Protein AF-A0A329S8N6-F1 (afdb_monomer_lite)

Structure (mmCIF, N/CA/C/O backbone):
data_AF-A0A329S8N6-F1
#
_entry.id   AF-A0A329S8N6-F1
#
loop_
_atom_site.group_PDB
_atom_site.id
_atom_site.type_symbol
_atom_site.label_atom_id
_atom_site.label_alt_id
_atom_site.label_comp_id
_atom_site.label_asym_id
_atom_site.label_entity_id
_atom_site.label_seq_id
_atom_site.pdbx_PDB_ins_code
_atom_site.Cartn_x
_atom_site.Cartn_y
_atom_site.Cartn_z
_atom_site.occupancy
_atom_site.B_iso_or_equiv
_atom_site.auth_seq_id
_atom_site.auth_comp_id
_atom_site.auth_asym_id
_atom_site.auth_atom_id
_atom_site.pdbx_PDB_model_num
ATOM 1 N N . MET A 1 1 ? -16.790 -23.113 -21.784 1.00 40.66 1 MET A N 1
ATOM 2 C CA . MET A 1 1 ? -16.807 -23.827 -20.490 1.00 40.66 1 MET A CA 1
ATOM 3 C C . MET A 1 1 ? -17.258 -22.875 -19.389 1.00 40.66 1 MET A C 1
ATOM 5 O O . MET A 1 1 ? -16.539 -21.931 -19.102 1.00 40.66 1 MET A O 1
ATOM 9 N N . LYS A 1 2 ? -18.434 -23.105 -18.794 1.00 38.94 2 LYS A N 1
ATOM 10 C CA . LYS A 1 2 ? -18.809 -22.541 -17.487 1.00 38.94 2 LYS A CA 1
ATOM 11 C C . LYS A 1 2 ? -18.187 -23.414 -16.396 1.00 38.94 2 LYS A C 1
ATOM 13 O O . LYS A 1 2 ? -18.300 -24.633 -16.486 1.00 38.94 2 LYS A O 1
ATOM 18 N N . ARG A 1 3 ? -17.597 -22.803 -15.369 1.00 43.34 3 ARG A N 1
ATOM 19 C CA . ARG A 1 3 ? -17.517 -23.384 -14.024 1.00 43.34 3 ARG A CA 1
ATOM 20 C C . ARG A 1 3 ? -17.842 -22.290 -13.013 1.00 43.34 3 ARG A C 1
ATOM 22 O O . ARG A 1 3 ? -17.176 -21.265 -12.970 1.00 43.34 3 ARG A O 1
ATOM 29 N N . GLN A 1 4 ? -18.931 -22.530 -12.299 1.00 42.09 4 GLN A N 1
ATOM 30 C CA . GLN A 1 4 ? -19.391 -21.846 -11.098 1.00 42.09 4 GLN A CA 1
ATOM 31 C C . GLN A 1 4 ? -19.033 -22.733 -9.896 1.00 42.09 4 GLN A C 1
ATOM 33 O O . GLN A 1 4 ? -18.947 -23.952 -10.062 1.00 42.09 4 GLN A O 1
ATOM 38 N N . GLY A 1 5 ? -18.890 -22.123 -8.719 1.00 35.06 5 GLY A N 1
ATOM 39 C CA . GLY A 1 5 ? -18.732 -22.778 -7.415 1.00 35.06 5 GLY A CA 1
ATOM 40 C C . GLY A 1 5 ? -17.441 -22.326 -6.724 1.00 35.06 5 GLY A C 1
ATOM 41 O O . GLY A 1 5 ? -16.406 -22.297 -7.377 1.00 35.06 5 GLY A O 1
ATOM 42 N N . ILE A 1 6 ? -17.409 -21.932 -5.455 1.00 49.03 6 ILE A N 1
ATOM 43 C CA . ILE A 1 6 ? -18.364 -22.071 -4.352 1.00 49.03 6 ILE A CA 1
ATOM 44 C C . ILE A 1 6 ? -18.087 -20.915 -3.376 1.00 49.03 6 ILE A C 1
ATOM 46 O O . ILE A 1 6 ? -16.949 -20.485 -3.213 1.00 49.03 6 ILE A O 1
ATOM 50 N N . ASP A 1 7 ? -19.163 -20.397 -2.806 1.00 38.97 7 ASP A N 1
ATOM 51 C CA . ASP A 1 7 ? -19.239 -19.575 -1.607 1.00 38.97 7 ASP A CA 1
ATOM 52 C C . ASP A 1 7 ? -18.554 -20.247 -0.407 1.00 38.97 7 ASP A C 1
ATOM 54 O O . ASP A 1 7 ? -18.856 -21.381 -0.057 1.00 38.97 7 ASP A O 1
ATOM 58 N N . GLU A 1 8 ? -17.642 -19.541 0.253 1.00 46.41 8 GLU A N 1
ATOM 59 C CA . GLU A 1 8 ? -17.148 -19.931 1.573 1.00 46.41 8 GLU A CA 1
ATOM 60 C C . GLU A 1 8 ? -17.512 -18.839 2.581 1.00 46.41 8 GLU A C 1
ATOM 62 O O . GLU A 1 8 ? -16.774 -17.899 2.875 1.00 46.41 8 GLU A O 1
ATOM 67 N N . GLU A 1 9 ? -18.757 -18.969 3.036 1.00 39.25 9 GLU A N 1
ATOM 68 C CA . GLU A 1 9 ? -19.287 -18.474 4.298 1.00 39.25 9 GLU A CA 1
ATOM 69 C C . GLU A 1 9 ? -18.379 -18.936 5.447 1.00 39.25 9 GLU A C 1
ATOM 71 O O . GLU A 1 9 ? -18.460 -20.073 5.906 1.00 39.25 9 GLU A O 1
ATOM 76 N N . TRP A 1 10 ? -17.510 -18.054 5.937 1.00 44.38 10 TRP A N 1
ATOM 77 C CA . TRP A 1 10 ? -16.804 -18.285 7.196 1.00 44.38 10 TRP A CA 1
ATOM 78 C C . TRP A 1 10 ? -17.570 -17.598 8.330 1.00 44.38 10 TRP A C 1
ATOM 80 O O . TRP A 1 10 ? -17.295 -16.457 8.704 1.00 44.38 10 TRP A O 1
ATOM 90 N N . VAL A 1 11 ? -18.581 -18.297 8.854 1.00 42.81 11 VAL A N 1
ATOM 91 C CA . VAL A 1 11 ? -19.186 -18.010 10.160 1.00 42.81 11 VAL A CA 1
ATOM 92 C C . VAL A 1 11 ? -18.412 -18.791 11.215 1.00 42.81 11 VAL A C 1
ATOM 94 O O . VAL A 1 11 ? -18.599 -19.993 11.355 1.00 42.81 11 VAL A O 1
ATOM 97 N N . ASP A 1 12 ? -17.614 -18.094 12.021 1.00 37.06 12 ASP A N 1
ATOM 98 C CA . ASP A 1 12 ? -17.122 -18.627 13.292 1.00 37.06 12 ASP A CA 1
ATOM 99 C C . ASP A 1 12 ? -17.757 -17.845 14.443 1.00 37.06 12 ASP A C 1
ATOM 101 O O . ASP A 1 12 ? -17.212 -16.885 14.991 1.00 37.06 12 ASP A O 1
ATOM 105 N N . SER A 1 13 ? -18.967 -18.270 14.808 1.00 43.50 13 SER A N 1
ATOM 106 C CA . SER A 1 13 ? -19.538 -17.958 16.115 1.00 43.50 13 SER A CA 1
ATOM 107 C C . SER A 1 13 ? -18.953 -18.920 17.143 1.00 43.50 13 SER A C 1
ATOM 109 O O . SER A 1 13 ? -19.372 -20.070 17.235 1.00 43.50 13 SER A O 1
ATOM 111 N N . ALA A 1 14 ? -18.024 -18.435 17.961 1.00 48.69 14 ALA A N 1
ATOM 112 C CA . ALA A 1 14 ? -17.651 -19.086 19.210 1.00 48.69 14 ALA A CA 1
ATOM 113 C C . ALA A 1 14 ? -17.686 -18.056 20.346 1.00 48.69 14 ALA A C 1
ATOM 115 O O . ALA A 1 14 ? -16.729 -17.327 20.601 1.00 48.69 14 ALA A O 1
ATOM 116 N N . ALA A 1 15 ? -18.825 -17.997 21.038 1.00 48.53 15 ALA A N 1
ATOM 117 C CA . ALA A 1 15 ? -18.879 -17.476 22.394 1.00 48.53 15 ALA A CA 1
ATOM 118 C C . ALA A 1 15 ? -18.146 -18.472 23.310 1.00 48.53 15 ALA A C 1
ATOM 120 O O . ALA A 1 15 ? -18.531 -19.636 23.394 1.00 48.53 15 ALA A O 1
ATOM 121 N N . GLY A 1 16 ? -17.085 -18.028 23.984 1.00 42.53 16 GLY A N 1
ATOM 122 C CA . GLY A 1 16 ? -16.292 -18.884 24.864 1.00 42.53 16 GLY A CA 1
ATOM 123 C C . GLY A 1 16 ? -15.388 -18.074 25.785 1.00 42.53 16 GLY A C 1
ATOM 124 O O . GLY A 1 16 ? -14.314 -17.642 25.391 1.00 42.53 16 GLY A O 1
ATOM 125 N N . THR A 1 17 ? -15.896 -17.846 26.993 1.00 40.22 17 THR A N 1
ATOM 126 C CA . THR A 1 17 ? -15.244 -17.531 28.273 1.00 40.22 17 THR A CA 1
ATOM 127 C C . THR A 1 17 ? -13.721 -17.323 28.277 1.00 40.22 17 THR A C 1
ATOM 129 O O . THR A 1 17 ? -12.933 -18.212 27.969 1.00 40.22 17 THR A O 1
ATOM 132 N N . CYS A 1 18 ? -13.310 -16.153 28.765 1.00 36.53 18 CYS A N 1
ATOM 133 C CA . CYS A 1 18 ? -11.936 -15.805 29.105 1.00 36.53 18 CYS A CA 1
ATOM 134 C C . CYS A 1 18 ? -11.374 -16.699 30.224 1.00 36.53 18 CYS A C 1
ATOM 136 O O . CYS A 1 18 ? -11.976 -16.868 31.284 1.00 36.53 18 CYS A O 1
ATOM 138 N N . SER A 1 19 ? -10.180 -17.251 30.012 1.00 47.00 19 SER A N 1
ATOM 139 C CA . SER A 1 19 ? -9.371 -17.856 31.071 1.00 47.00 19 SER A CA 1
ATOM 140 C C . SER A 1 19 ? -7.893 -17.569 30.835 1.00 47.00 19 SER A C 1
ATOM 142 O O . SER A 1 19 ? -7.350 -17.816 29.761 1.00 47.00 19 SER A O 1
ATOM 144 N N . ASN A 1 20 ? -7.270 -17.008 31.870 1.00 47.03 20 ASN A N 1
ATOM 145 C CA . ASN A 1 20 ? -5.857 -16.670 31.957 1.00 47.03 20 ASN A CA 1
ATOM 146 C C . ASN A 1 20 ? -5.068 -17.875 32.492 1.00 47.03 20 ASN A C 1
ATOM 148 O O . ASN A 1 20 ? -5.462 -18.446 33.504 1.00 47.03 20 ASN A O 1
ATOM 152 N N . ALA A 1 21 ? -3.909 -18.177 31.908 1.00 39.38 21 ALA A N 1
ATOM 153 C CA . ALA A 1 21 ? -2.776 -18.824 32.584 1.00 39.38 21 ALA A CA 1
ATOM 154 C C . ALA A 1 21 ? -1.530 -18.583 31.712 1.00 39.38 21 ALA A C 1
ATOM 156 O O . ALA A 1 21 ? -1.532 -18.891 30.529 1.00 39.38 21 ALA A O 1
ATOM 157 N N . SER A 1 22 ? -0.587 -17.758 32.161 1.00 38.00 22 SER A N 1
ATOM 158 C CA . SER A 1 22 ? 0.550 -18.095 33.033 1.00 38.00 22 SER A CA 1
ATOM 159 C C . SER A 1 22 ? 1.763 -18.614 32.248 1.00 38.00 22 SER A C 1
ATOM 161 O O . SER A 1 22 ? 1.710 -19.603 31.528 1.00 38.00 22 SER A O 1
ATOM 163 N N . SER A 1 23 ? 2.846 -17.861 32.407 1.00 46.72 23 SER A N 1
ATOM 164 C CA . SER A 1 23 ? 4.178 -17.928 31.809 1.00 46.72 23 SER A CA 1
ATOM 165 C C . SER A 1 23 ? 4.910 -19.259 32.022 1.00 46.72 23 SER A C 1
ATOM 167 O O . SER A 1 23 ? 4.721 -19.868 33.067 1.00 46.72 23 SER A O 1
ATOM 169 N N . GLN A 1 24 ? 5.869 -19.603 31.144 1.00 48.81 24 GLN A N 1
ATOM 170 C CA . GLN A 1 24 ? 7.273 -19.878 31.530 1.00 48.81 24 GLN A CA 1
ATOM 171 C C . GLN A 1 24 ? 8.237 -20.060 30.319 1.00 48.81 24 GLN A C 1
ATOM 173 O O . GLN A 1 24 ? 7.768 -20.277 29.202 1.00 48.81 24 GLN A O 1
ATOM 178 N N . PRO A 1 25 ? 9.575 -19.922 30.512 1.00 45.81 25 PRO A N 1
ATOM 179 C CA . PRO A 1 25 ? 10.566 -19.742 29.441 1.00 45.81 25 PRO A CA 1
ATOM 180 C C . PRO A 1 25 ? 11.664 -20.843 29.325 1.00 45.81 25 PRO A C 1
ATOM 182 O O . PRO A 1 25 ? 11.869 -21.618 30.249 1.00 45.81 25 PRO A O 1
ATOM 185 N N . LYS A 1 26 ? 12.438 -20.758 28.220 1.00 46.47 26 LYS A N 1
ATOM 186 C CA . LYS A 1 26 ? 13.815 -21.245 27.892 1.00 46.47 26 LYS A CA 1
ATOM 187 C C . LYS A 1 26 ? 14.186 -22.744 27.967 1.00 46.47 26 LYS A C 1
ATOM 189 O O . LYS A 1 26 ? 14.093 -23.350 29.018 1.00 46.47 26 LYS A O 1
ATOM 194 N N . GLN A 1 27 ? 14.820 -23.226 26.882 1.00 42.81 27 GLN A N 1
ATOM 195 C CA . GLN A 1 27 ? 16.064 -24.044 26.749 1.00 42.81 27 GLN A CA 1
ATOM 196 C C . GLN A 1 27 ? 16.054 -24.641 25.314 1.00 42.81 27 GLN A C 1
ATOM 198 O O . GLN A 1 27 ? 15.010 -25.084 2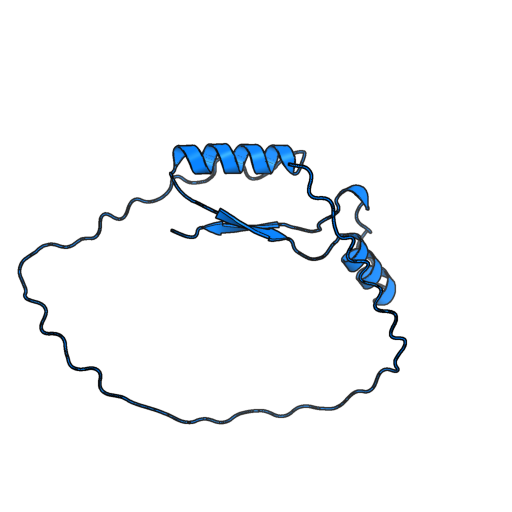4.867 1.00 42.81 27 GLN A O 1
ATOM 203 N N . GLY A 1 28 ? 17.072 -24.624 24.447 1.00 36.22 28 GLY A N 1
ATOM 204 C CA . GLY A 1 28 ? 18.520 -24.681 24.609 1.00 36.22 28 GLY A CA 1
ATOM 205 C C . GLY A 1 28 ? 19.017 -26.049 24.117 1.00 36.22 28 GLY A C 1
ATOM 206 O O . GLY A 1 28 ? 19.006 -26.982 24.909 1.00 36.22 28 GLY A O 1
ATOM 207 N N . ARG A 1 29 ? 19.451 -26.187 22.850 1.00 46.78 29 ARG A N 1
ATOM 208 C CA . ARG A 1 29 ? 20.409 -27.236 22.446 1.00 46.78 29 ARG A CA 1
ATOM 209 C C . ARG A 1 29 ? 21.095 -26.922 21.113 1.00 46.78 29 ARG A C 1
ATOM 211 O O . ARG A 1 29 ? 20.452 -26.739 20.086 1.00 46.78 29 ARG A O 1
ATOM 218 N N . SER A 1 30 ? 22.413 -26.858 21.204 1.00 49.22 30 SE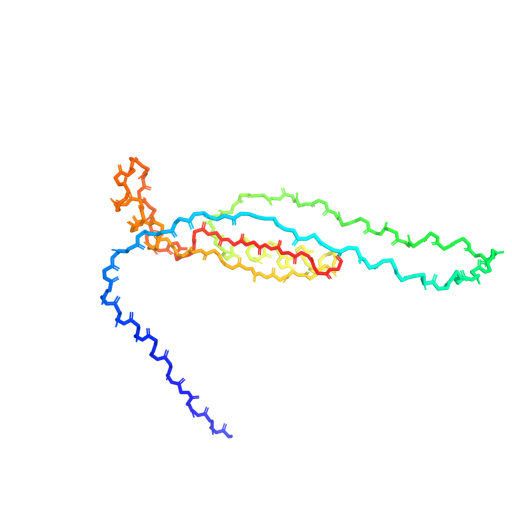R A N 1
ATOM 219 C CA . SER A 1 30 ? 23.422 -26.788 20.157 1.00 49.22 30 SER A CA 1
ATOM 220 C C . SER A 1 30 ? 23.384 -27.998 19.218 1.00 49.22 30 SER A C 1
ATOM 222 O O . SER A 1 30 ? 23.133 -29.125 19.644 1.00 49.22 30 SER A O 1
ATOM 224 N N . GLY A 1 31 ? 23.688 -27.741 17.948 1.00 40.25 31 GLY A N 1
ATOM 225 C CA . GLY A 1 31 ? 23.908 -28.733 16.902 1.00 40.25 31 GLY A CA 1
ATOM 226 C C . GLY A 1 31 ? 24.865 -28.151 15.872 1.00 40.25 31 GLY A C 1
ATOM 227 O O . GLY A 1 31 ? 24.446 -27.723 14.803 1.00 40.25 31 GLY A O 1
ATOM 228 N N . GLU A 1 32 ? 26.133 -28.061 16.266 1.00 43.62 32 GLU A N 1
ATOM 229 C CA . GLU A 1 32 ? 27.274 -27.880 15.376 1.00 43.62 32 GLU A CA 1
ATOM 230 C C . GLU A 1 32 ? 27.314 -29.079 14.424 1.00 43.62 32 GLU A C 1
ATOM 232 O O . GLU A 1 32 ? 27.490 -30.219 14.852 1.00 43.62 32 GLU A O 1
ATOM 237 N N . LEU A 1 33 ? 27.049 -28.828 13.145 1.00 51.66 33 LEU A N 1
ATOM 238 C CA . LEU A 1 33 ? 27.340 -29.762 12.069 1.00 51.66 33 LEU A CA 1
ATOM 239 C C . LEU A 1 33 ? 28.243 -29.022 11.089 1.00 51.66 33 LEU A C 1
ATOM 241 O O . LEU A 1 33 ? 27.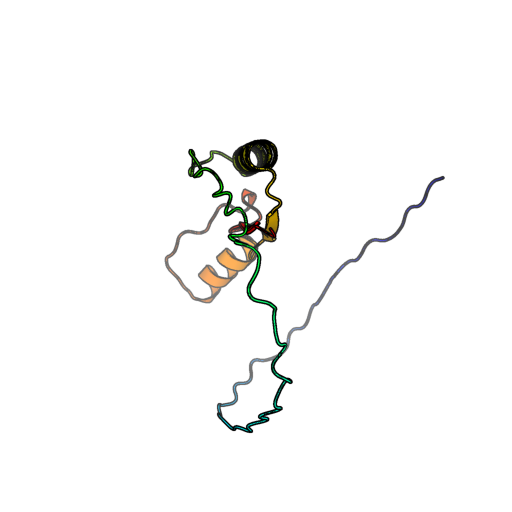799 -28.159 10.324 1.00 51.66 33 LEU A O 1
ATOM 245 N N . ASP A 1 34 ? 29.527 -29.356 11.200 1.00 44.59 34 ASP A N 1
ATOM 246 C CA . ASP A 1 34 ? 30.597 -29.070 10.256 1.00 44.59 34 ASP A CA 1
ATOM 247 C C . ASP A 1 34 ? 30.115 -29.263 8.817 1.00 44.59 34 ASP A C 1
ATOM 249 O O . ASP A 1 34 ? 29.935 -30.380 8.326 1.00 44.59 34 ASP A O 1
ATOM 253 N N . HIS A 1 35 ? 29.898 -28.152 8.124 1.00 44.88 35 HIS A N 1
ATOM 254 C CA . HIS A 1 35 ? 29.707 -28.142 6.685 1.00 44.88 35 HIS A CA 1
ATOM 255 C C . HIS A 1 35 ? 31.098 -28.090 6.040 1.00 44.88 35 HIS A C 1
ATOM 257 O O . HIS A 1 35 ? 31.896 -27.208 6.374 1.00 44.88 35 HIS A O 1
ATOM 263 N N . PRO A 1 36 ? 31.427 -29.032 5.139 1.00 48.25 36 PRO A N 1
ATOM 264 C CA . PRO A 1 36 ? 32.748 -29.107 4.545 1.00 48.25 36 PRO A CA 1
ATOM 265 C C . PRO A 1 36 ? 33.064 -27.815 3.795 1.00 48.25 36 PRO A C 1
ATOM 267 O O . PRO A 1 36 ? 32.293 -27.339 2.960 1.00 48.25 36 PRO A O 1
ATOM 270 N N . ARG A 1 37 ? 34.234 -27.266 4.127 1.00 45.66 37 ARG A N 1
ATOM 271 C CA . ARG A 1 37 ? 34.888 -26.120 3.498 1.00 45.66 37 ARG A CA 1
ATOM 272 C C . ARG A 1 37 ? 34.955 -26.347 1.986 1.00 45.66 37 ARG A C 1
ATOM 274 O O . ARG A 1 37 ? 35.840 -27.047 1.502 1.00 45.66 37 ARG A O 1
ATOM 281 N N . SER A 1 38 ? 34.009 -25.764 1.253 1.00 44.66 38 SER A N 1
ATOM 282 C CA . SER A 1 38 ? 34.070 -25.696 -0.204 1.00 44.66 38 SER A CA 1
ATOM 283 C C . SER A 1 38 ? 35.272 -24.837 -0.570 1.00 44.66 38 SER A C 1
ATOM 285 O O . SER A 1 38 ? 35.300 -23.637 -0.300 1.00 44.66 38 SER A O 1
ATOM 287 N N . VAL A 1 39 ? 36.293 -25.472 -1.134 1.00 50.88 39 VAL A N 1
ATOM 288 C CA . VAL A 1 39 ? 37.464 -24.805 -1.695 1.00 50.88 39 VAL A CA 1
ATOM 289 C C . VAL A 1 39 ? 36.992 -24.103 -2.969 1.00 50.88 39 VAL A C 1
ATOM 291 O O . VAL A 1 39 ? 36.935 -24.711 -4.032 1.00 50.88 39 VAL A O 1
ATOM 294 N N . GLN A 1 40 ? 36.552 -22.849 -2.855 1.00 47.22 40 GLN A N 1
ATOM 295 C CA . GLN A 1 40 ? 36.390 -21.991 -4.024 1.00 47.22 40 GLN A CA 1
ATOM 296 C C . GLN A 1 40 ? 37.765 -21.420 -4.364 1.00 47.22 40 GLN A C 1
ATOM 298 O O . GLN A 1 40 ? 38.298 -20.576 -3.652 1.00 47.22 40 GLN A O 1
ATOM 303 N N . ASP A 1 41 ? 38.363 -22.026 -5.387 1.00 46.28 41 ASP A N 1
ATOM 304 C CA . ASP A 1 41 ? 39.087 -21.356 -6.467 1.00 46.28 41 ASP A CA 1
ATOM 305 C C . ASP A 1 41 ? 39.103 -19.813 -6.357 1.00 46.28 41 ASP A C 1
ATOM 307 O O . ASP A 1 41 ? 38.079 -19.138 -6.458 1.00 46.28 41 ASP A O 1
ATOM 311 N N . GLU A 1 42 ? 40.300 -19.277 -6.128 1.00 56.03 42 GLU A N 1
ATOM 312 C CA . GLU A 1 42 ? 40.656 -17.870 -6.290 1.00 56.03 42 GLU A CA 1
ATOM 313 C C . GLU A 1 42 ? 40.947 -17.613 -7.775 1.00 56.03 42 GLU A C 1
ATOM 315 O O . GLU A 1 42 ? 42.108 -17.684 -8.179 1.00 56.03 42 GLU A O 1
ATOM 320 N N . SER A 1 43 ? 39.935 -17.351 -8.611 1.00 55.88 43 SER A N 1
ATOM 321 C CA . SER A 1 43 ? 40.108 -16.680 -9.917 1.00 55.88 43 SER A CA 1
ATOM 322 C C . SER A 1 43 ? 38.783 -16.245 -10.552 1.00 55.88 43 SER A C 1
ATOM 324 O O . SER A 1 43 ? 38.284 -16.814 -11.519 1.00 55.88 43 SER A O 1
ATOM 326 N N . GLY A 1 44 ? 38.249 -15.131 -10.060 1.00 51.41 44 GLY A N 1
ATOM 327 C CA . GLY A 1 44 ? 37.217 -14.370 -10.754 1.00 51.41 44 GLY A CA 1
ATOM 328 C C . GLY A 1 44 ? 36.663 -13.303 -9.832 1.00 51.41 44 GLY A C 1
ATOM 329 O O . GLY A 1 44 ? 36.050 -13.629 -8.824 1.00 51.41 44 GLY A O 1
ATOM 330 N N . ASN A 1 45 ? 36.892 -12.030 -10.152 1.00 55.69 45 ASN A N 1
ATOM 331 C CA . ASN A 1 45 ? 36.328 -10.875 -9.450 1.00 55.69 45 ASN A CA 1
ATOM 332 C C . ASN A 1 45 ? 34.786 -10.893 -9.543 1.00 55.69 45 ASN A C 1
ATOM 334 O O . ASN A 1 45 ? 34.188 -10.182 -10.344 1.00 55.69 45 ASN A O 1
ATOM 338 N N . GLY A 1 46 ? 34.146 -11.751 -8.750 1.00 58.19 46 GLY A N 1
ATOM 339 C CA . GLY A 1 46 ? 32.705 -11.950 -8.657 1.00 58.19 46 GLY A CA 1
ATOM 340 C C . GLY A 1 46 ? 32.058 -10.916 -7.749 1.00 58.19 46 GLY A C 1
ATOM 341 O O . GLY A 1 46 ? 31.291 -11.266 -6.855 1.00 58.19 46 GLY A O 1
ATOM 342 N N . GLN A 1 47 ? 32.371 -9.637 -7.960 1.00 59.59 47 GLN A N 1
ATOM 343 C CA . GLN A 1 47 ? 31.534 -8.563 -7.444 1.00 59.59 47 GLN A CA 1
ATOM 344 C C . GLN A 1 47 ? 30.180 -8.712 -8.135 1.00 59.59 47 GLN A C 1
ATOM 346 O O . GLN A 1 47 ? 30.006 -8.279 -9.273 1.00 59.59 47 GLN A O 1
ATOM 351 N N . GLY A 1 48 ? 29.239 -9.401 -7.482 1.00 62.47 48 GLY A N 1
ATOM 352 C CA . GLY A 1 48 ? 27.855 -9.439 -7.933 1.00 62.47 48 GLY A CA 1
ATOM 353 C C . GLY A 1 48 ? 27.421 -8.010 -8.237 1.00 62.47 48 GLY A C 1
ATOM 354 O O . GLY A 1 48 ? 27.657 -7.111 -7.427 1.00 62.47 48 GLY A O 1
ATOM 355 N N . LEU A 1 49 ? 26.878 -7.787 -9.433 1.00 66.81 49 LEU A N 1
ATOM 356 C CA . LEU A 1 49 ? 26.456 -6.468 -9.886 1.00 66.81 49 LEU A CA 1
ATOM 357 C C . LEU A 1 49 ? 25.352 -5.969 -8.939 1.00 66.81 49 LEU A C 1
ATOM 359 O O . LEU A 1 49 ? 24.192 -6.348 -9.075 1.00 66.81 49 LEU A O 1
ATOM 363 N N . GLN A 1 50 ? 25.718 -5.165 -7.939 1.00 69.56 50 GLN A N 1
ATOM 364 C CA . GLN A 1 50 ? 24.761 -4.568 -7.012 1.00 69.56 50 GLN A CA 1
ATOM 365 C C . GLN A 1 50 ? 24.055 -3.423 -7.734 1.00 69.56 50 GLN A C 1
ATOM 367 O O . GLN A 1 50 ? 24.545 -2.296 -7.782 1.00 69.56 50 GLN A O 1
ATOM 372 N N . VAL A 1 51 ? 22.913 -3.729 -8.346 1.00 72.81 51 VAL A N 1
ATOM 373 C CA . VAL A 1 51 ? 22.032 -2.717 -8.926 1.00 72.81 51 VAL A CA 1
ATOM 374 C C . VAL A 1 51 ? 21.152 -2.182 -7.804 1.00 72.81 51 VAL A C 1
ATOM 376 O O . VAL A 1 51 ? 20.250 -2.867 -7.329 1.00 72.81 51 VAL A O 1
ATOM 379 N N . LEU A 1 52 ? 21.436 -0.961 -7.350 1.00 81.00 52 LEU A N 1
ATOM 380 C CA . LEU A 1 52 ? 20.592 -0.285 -6.371 1.00 81.00 52 LEU A CA 1
ATOM 381 C C . LEU A 1 52 ? 19.323 0.221 -7.051 1.00 81.00 52 LEU A C 1
ATOM 383 O O . LEU A 1 52 ? 19.377 0.945 -8.048 1.00 81.00 52 LEU A O 1
ATOM 387 N N . ALA A 1 53 ? 18.180 -0.141 -6.481 1.00 83.81 53 ALA A N 1
ATOM 388 C CA . ALA A 1 53 ? 16.908 0.409 -6.897 1.00 83.81 53 ALA A CA 1
ATOM 389 C C . ALA A 1 53 ? 16.863 1.931 -6.648 1.00 83.81 53 ALA A C 1
ATOM 391 O O . ALA A 1 53 ? 17.239 2.386 -5.562 1.00 83.81 53 ALA A O 1
ATOM 392 N N . PRO A 1 54 ? 16.372 2.728 -7.614 1.00 88.56 54 PRO A N 1
ATOM 393 C CA . PRO A 1 54 ? 16.098 4.145 -7.409 1.00 88.56 54 PRO A CA 1
ATOM 394 C C . PRO A 1 54 ? 15.191 4.385 -6.190 1.00 88.56 54 PRO A C 1
ATOM 396 O O . PRO A 1 54 ? 14.263 3.604 -5.982 1.00 88.56 54 PRO A O 1
ATOM 399 N N . PRO A 1 55 ? 15.385 5.455 -5.402 1.00 88.62 55 PRO A N 1
ATOM 400 C CA . PRO A 1 55 ? 14.458 5.816 -4.332 1.00 88.62 55 PRO A CA 1
ATOM 401 C C . PRO A 1 55 ? 13.036 6.092 -4.846 1.00 88.62 55 PRO A C 1
ATOM 403 O O . PRO A 1 55 ? 12.837 6.450 -6.010 1.00 88.62 55 PRO A O 1
ATOM 406 N N . LEU A 1 56 ? 12.044 5.950 -3.965 1.00 88.19 56 LEU A N 1
ATOM 407 C CA . LEU A 1 56 ? 10.678 6.402 -4.236 1.00 88.19 56 LEU A CA 1
ATOM 408 C C . LEU A 1 56 ? 10.611 7.932 -4.159 1.00 88.19 56 LEU A C 1
ATOM 410 O O . LEU A 1 56 ? 11.199 8.544 -3.271 1.00 88.19 56 LEU A O 1
ATOM 414 N N . GLU A 1 57 ? 9.890 8.541 -5.096 1.00 88.44 57 GLU A N 1
ATOM 415 C CA . GLU A 1 57 ? 9.783 10.003 -5.225 1.00 88.44 57 GLU A CA 1
ATOM 416 C C . GLU A 1 57 ? 8.577 10.574 -4.470 1.00 88.44 57 GLU A C 1
ATOM 418 O O . GLU A 1 57 ? 8.571 11.744 -4.093 1.00 88.44 57 GLU A O 1
ATOM 423 N N . ARG A 1 58 ? 7.555 9.745 -4.233 1.00 91.75 58 ARG A N 1
ATOM 424 C CA . ARG A 1 58 ? 6.283 10.136 -3.623 1.00 91.75 58 ARG A CA 1
ATOM 425 C C . ARG A 1 58 ? 5.914 9.159 -2.511 1.00 91.75 58 ARG A C 1
ATOM 427 O O . ARG A 1 58 ? 6.052 7.950 -2.677 1.00 91.75 58 ARG A O 1
ATOM 434 N N . PHE A 1 59 ? 5.439 9.702 -1.392 1.00 91.25 59 PHE A N 1
ATOM 435 C CA . PHE A 1 59 ? 5.093 8.938 -0.184 1.00 91.25 59 PHE A CA 1
ATOM 436 C C . PHE A 1 59 ? 3.669 9.206 0.325 1.00 91.25 59 PHE A C 1
ATOM 438 O O . PHE A 1 59 ? 3.198 8.496 1.210 1.00 91.25 59 PHE A O 1
ATOM 445 N N . GLU A 1 60 ? 2.980 10.202 -0.235 1.00 93.69 60 GLU A N 1
ATOM 446 C CA . GLU A 1 60 ? 1.619 10.594 0.136 1.00 93.69 60 GLU A CA 1
ATOM 447 C C . GLU A 1 60 ? 0.692 10.479 -1.078 1.00 93.69 60 GLU A C 1
ATOM 449 O O . GLU A 1 60 ? 1.024 10.948 -2.174 1.00 93.69 60 GLU A O 1
ATOM 454 N N . PHE A 1 61 ? -0.465 9.849 -0.869 1.00 91.94 61 PHE A N 1
ATOM 455 C CA . PHE A 1 61 ? -1.422 9.474 -1.909 1.00 91.94 61 PHE A CA 1
ATOM 456 C C . PHE A 1 61 ? -2.845 9.773 -1.440 1.00 91.94 61 PHE A C 1
ATOM 458 O O . PHE A 1 61 ? -3.145 9.663 -0.251 1.00 91.94 61 PHE A O 1
ATOM 465 N N . GLU A 1 62 ? -3.711 10.151 -2.377 1.00 90.56 62 GLU A N 1
ATOM 466 C CA . GLU A 1 62 ? -5.104 10.514 -2.079 1.00 90.56 62 GLU A CA 1
ATOM 467 C C . GLU A 1 62 ? -6.008 9.282 -1.939 1.00 90.56 62 GLU A C 1
ATOM 469 O O . GLU A 1 62 ? -7.032 9.335 -1.259 1.00 90.56 62 GLU A O 1
ATOM 474 N N . SER A 1 63 ? -5.615 8.159 -2.548 1.00 89.69 63 SER A N 1
ATOM 475 C CA . SER A 1 63 ? -6.327 6.886 -2.461 1.00 89.69 63 SER A CA 1
ATOM 476 C C . SER A 1 63 ? -5.377 5.687 -2.551 1.00 89.69 63 SER A C 1
ATOM 478 O O . SER A 1 63 ? -4.197 5.819 -2.896 1.00 89.69 63 SER A O 1
ATOM 480 N N . TRP A 1 64 ? -5.896 4.493 -2.251 1.00 88.50 64 TRP A N 1
ATOM 481 C CA . TRP A 1 64 ? -5.143 3.248 -2.419 1.00 88.50 64 TRP A CA 1
ATOM 482 C C . TRP A 1 64 ? -4.821 2.964 -3.889 1.00 88.50 64 TRP A C 1
ATOM 484 O O . TRP A 1 64 ? -3.756 2.429 -4.174 1.00 88.50 64 TRP A O 1
ATOM 494 N N . GLU A 1 65 ? -5.697 3.351 -4.813 1.00 91.38 65 GLU A N 1
ATOM 495 C CA . GLU A 1 65 ? -5.503 3.184 -6.255 1.00 91.38 65 GLU A CA 1
ATOM 496 C C . GLU A 1 65 ? -4.371 4.074 -6.784 1.00 91.38 65 GLU A C 1
ATOM 498 O O . GLU A 1 65 ? -3.594 3.620 -7.623 1.00 91.38 65 GLU A O 1
ATOM 503 N N . ASP A 1 66 ? -4.238 5.309 -6.278 1.00 93.31 66 ASP A N 1
ATOM 504 C CA . ASP A 1 66 ? -3.118 6.207 -6.616 1.00 93.31 66 ASP A CA 1
ATOM 505 C C . ASP A 1 66 ? -1.782 5.616 -6.132 1.00 93.31 66 ASP A C 1
ATOM 507 O O . ASP A 1 66 ? -0.805 5.558 -6.884 1.00 93.31 66 ASP A O 1
ATOM 511 N N . LEU A 1 67 ? -1.754 5.067 -4.909 1.00 92.19 67 LEU A N 1
ATOM 512 C CA . LEU A 1 67 ? -0.590 4.332 -4.406 1.00 92.19 67 LEU A CA 1
ATOM 513 C C . LEU A 1 67 ? -0.282 3.098 -5.267 1.00 92.19 67 LEU A C 1
ATOM 515 O O . LEU A 1 67 ? 0.865 2.904 -5.670 1.00 92.19 67 LEU A O 1
ATOM 519 N N . ASP A 1 68 ? -1.280 2.258 -5.545 1.00 92.06 68 ASP A N 1
ATOM 520 C CA . ASP A 1 68 ? -1.099 1.017 -6.304 1.00 92.06 68 ASP A CA 1
ATOM 521 C C . ASP A 1 68 ? -0.617 1.325 -7.740 1.00 92.06 68 ASP A C 1
ATOM 523 O O . ASP A 1 68 ? 0.257 0.631 -8.268 1.00 92.06 68 ASP A O 1
ATOM 527 N N . GLY A 1 69 ? -1.101 2.417 -8.343 1.00 94.31 69 GLY A N 1
ATOM 528 C CA . GLY A 1 69 ? -0.622 2.942 -9.623 1.00 94.31 69 GLY A CA 1
ATOM 529 C C . GLY A 1 69 ? 0.841 3.389 -9.575 1.00 94.31 69 GLY A C 1
ATOM 530 O O . GLY A 1 69 ? 1.635 2.990 -10.431 1.00 94.31 69 GLY A O 1
ATOM 531 N N . ASN A 1 70 ? 1.226 4.148 -8.545 1.00 93.94 70 ASN A N 1
ATOM 532 C CA . ASN A 1 70 ? 2.609 4.583 -8.353 1.00 93.94 70 ASN A CA 1
ATOM 533 C C . ASN A 1 70 ? 3.568 3.402 -8.140 1.00 93.94 70 ASN A C 1
ATOM 535 O O . ASN A 1 70 ? 4.623 3.331 -8.774 1.00 93.94 70 ASN A O 1
ATOM 539 N N . VAL A 1 71 ? 3.183 2.431 -7.306 1.00 92.50 71 VAL A N 1
ATOM 540 C CA . VAL A 1 71 ? 3.971 1.212 -7.078 1.00 92.50 71 VAL A CA 1
ATOM 541 C C . VAL A 1 71 ? 4.093 0.403 -8.369 1.00 92.50 71 VAL A C 1
ATOM 543 O O . VAL A 1 71 ? 5.171 -0.118 -8.661 1.00 92.50 71 VAL A O 1
ATOM 546 N N . ALA A 1 72 ? 3.036 0.315 -9.180 1.00 92.81 72 ALA A N 1
ATOM 547 C CA . ALA A 1 72 ? 3.077 -0.380 -10.464 1.00 92.81 72 ALA A CA 1
ATOM 548 C C . ALA A 1 72 ? 4.027 0.296 -11.468 1.00 92.81 72 ALA A C 1
ATOM 550 O O . ALA A 1 72 ? 4.772 -0.393 -12.169 1.00 92.81 72 ALA A O 1
ATOM 551 N N . GLU A 1 73 ? 4.037 1.627 -11.538 1.00 94.75 73 GLU A N 1
ATOM 552 C CA . GLU A 1 73 ? 4.994 2.373 -12.360 1.00 94.75 73 GLU A CA 1
ATOM 553 C C . GLU A 1 73 ? 6.432 2.150 -11.880 1.00 94.75 73 GLU A C 1
ATOM 555 O O . GLU A 1 73 ? 7.319 1.818 -12.671 1.00 94.75 73 GLU A O 1
ATOM 560 N N . TYR A 1 74 ? 6.653 2.236 -10.569 1.00 93.25 74 TYR A N 1
ATOM 561 C CA . TYR A 1 74 ? 7.956 2.004 -9.963 1.00 93.25 74 TYR A CA 1
ATOM 562 C C . TYR A 1 74 ? 8.473 0.578 -10.213 1.00 93.25 74 TYR A C 1
ATOM 564 O O . TYR A 1 74 ? 9.631 0.385 -10.586 1.00 93.25 74 TYR A O 1
ATOM 572 N N . THR A 1 75 ? 7.600 -0.420 -10.083 1.00 92.19 75 THR A N 1
ATOM 573 C CA . THR A 1 75 ? 7.864 -1.838 -10.384 1.00 92.19 75 THR A CA 1
ATOM 574 C C . THR A 1 75 ? 8.313 -2.005 -11.836 1.00 92.19 75 THR A C 1
ATOM 576 O O . THR A 1 75 ? 9.335 -2.633 -12.099 1.00 92.19 75 THR A O 1
ATOM 579 N N . LYS A 1 76 ? 7.611 -1.378 -12.791 1.00 92.00 76 LYS A N 1
ATOM 580 C CA . LYS A 1 76 ? 7.987 -1.412 -14.215 1.00 92.00 76 LYS A CA 1
ATOM 581 C C . LYS A 1 76 ? 9.336 -0.744 -14.475 1.00 92.00 76 LYS A C 1
ATOM 583 O O . LYS A 1 76 ? 10.134 -1.265 -15.245 1.00 92.00 76 LYS A O 1
ATOM 588 N N . ARG A 1 77 ? 9.591 0.401 -13.837 1.00 92.38 77 ARG A N 1
ATOM 589 C CA . ARG A 1 77 ? 10.821 1.186 -14.018 1.00 92.38 77 ARG A CA 1
ATOM 590 C C . ARG A 1 77 ? 12.054 0.495 -13.439 1.00 92.38 77 ARG A C 1
ATOM 592 O O . ARG A 1 77 ? 13.140 0.616 -13.995 1.00 92.38 77 ARG A O 1
ATOM 59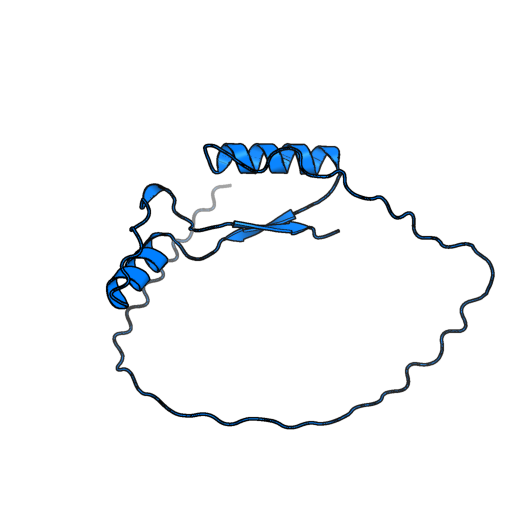9 N N . THR A 1 78 ? 11.893 -0.181 -12.306 1.00 91.06 78 THR A N 1
ATOM 600 C CA . THR A 1 78 ? 13.004 -0.759 -11.534 1.00 91.06 78 THR A CA 1
ATOM 601 C C . THR A 1 78 ? 13.121 -2.272 -11.674 1.00 91.06 78 THR A C 1
ATOM 603 O O . THR A 1 78 ? 14.064 -2.850 -11.145 1.00 91.06 78 THR A O 1
ATOM 606 N N . TYR A 1 79 ? 12.183 -2.906 -12.383 1.00 89.38 79 TYR A N 1
ATOM 607 C CA . TYR A 1 79 ? 12.085 -4.359 -12.547 1.00 89.38 79 TYR A CA 1
ATOM 608 C C . TYR A 1 79 ? 12.020 -5.133 -11.217 1.00 89.38 79 TYR A C 1
ATOM 610 O O . TYR A 1 79 ? 12.321 -6.323 -11.171 1.00 89.38 79 TYR A O 1
ATOM 618 N N . GLN A 1 80 ? 11.612 -4.470 -10.133 1.00 88.44 80 GLN A N 1
ATOM 619 C CA . GLN A 1 80 ? 11.350 -5.108 -8.844 1.00 88.44 80 GLN A CA 1
ATOM 620 C C . GLN A 1 80 ? 9.974 -5.765 -8.846 1.00 88.44 80 GLN A C 1
ATOM 622 O O . GLN A 1 80 ? 9.079 -5.322 -9.556 1.00 88.44 80 GLN A O 1
ATOM 627 N N . SER A 1 81 ? 9.771 -6.780 -8.007 1.00 90.31 81 SER A N 1
ATOM 628 C CA . SER A 1 81 ? 8.444 -7.342 -7.746 1.00 90.31 81 SER A CA 1
ATOM 629 C C . SER A 1 81 ? 8.111 -7.272 -6.265 1.00 90.31 81 SER A C 1
ATOM 631 O O . SER A 1 81 ? 8.938 -7.600 -5.412 1.00 90.31 81 SER A O 1
ATOM 633 N N . PHE A 1 82 ? 6.873 -6.885 -5.962 1.00 91.00 82 PHE A N 1
ATOM 634 C CA . PHE A 1 82 ? 6.402 -6.715 -4.594 1.00 91.00 82 PHE A CA 1
ATOM 635 C C . PHE A 1 82 ? 5.311 -7.720 -4.255 1.00 91.00 82 PHE A C 1
ATOM 637 O O . PHE A 1 82 ? 4.318 -7.857 -4.967 1.00 91.00 82 PHE A O 1
ATOM 644 N N . ARG A 1 83 ? 5.458 -8.376 -3.105 1.00 93.06 83 ARG A N 1
ATOM 645 C CA . ARG A 1 83 ? 4.360 -9.092 -2.459 1.00 93.06 83 ARG A CA 1
ATOM 646 C C . ARG A 1 83 ? 3.636 -8.141 -1.513 1.00 93.06 83 ARG A C 1
ATOM 648 O O . ARG A 1 83 ? 4.261 -7.541 -0.640 1.00 93.06 83 ARG A O 1
ATOM 655 N N . ILE A 1 84 ? 2.317 -8.064 -1.652 1.00 91.19 84 ILE A N 1
ATOM 656 C CA . ILE A 1 84 ? 1.462 -7.221 -0.814 1.00 91.19 84 ILE A CA 1
ATOM 657 C C . ILE A 1 84 ? 0.929 -8.049 0.358 1.00 91.19 84 ILE A C 1
ATOM 659 O O . ILE A 1 84 ? 0.459 -9.175 0.182 1.00 91.19 84 ILE A O 1
ATOM 663 N N . ARG A 1 85 ? 1.011 -7.494 1.568 1.00 90.31 85 ARG A N 1
ATOM 664 C CA . ARG A 1 85 ? 0.312 -7.993 2.758 1.00 90.31 85 ARG A CA 1
ATOM 665 C C . ARG A 1 85 ? -0.618 -6.904 3.277 1.00 90.31 85 ARG A C 1
ATOM 667 O O . ARG A 1 85 ? -0.158 -5.805 3.569 1.00 90.31 85 ARG A O 1
ATOM 674 N N . THR A 1 86 ? -1.903 -7.200 3.405 1.00 88.06 86 THR A N 1
ATOM 675 C CA . THR A 1 86 ? -2.871 -6.322 4.073 1.00 88.06 86 THR A CA 1
ATOM 676 C C . THR A 1 86 ? -2.825 -6.550 5.586 1.00 88.06 86 THR A C 1
ATOM 678 O O . THR A 1 86 ? -2.589 -7.667 6.053 1.00 88.06 86 THR A O 1
ATOM 681 N N . ASN A 1 87 ? -2.970 -5.476 6.363 1.00 83.06 87 ASN A N 1
ATOM 682 C CA . ASN A 1 87 ? -3.118 -5.550 7.817 1.00 83.06 87 ASN A CA 1
ATOM 683 C C . ASN A 1 87 ? -4.584 -5.846 8.192 1.00 83.06 87 ASN A C 1
ATOM 685 O O . ASN A 1 87 ? -5.406 -6.164 7.339 1.00 83.06 87 ASN A O 1
ATOM 689 N N . ASN A 1 88 ? -4.912 -5.734 9.479 1.00 80.50 88 ASN A N 1
ATOM 690 C CA . ASN A 1 88 ? -6.277 -5.791 9.960 1.00 80.50 88 ASN A CA 1
ATOM 691 C C . ASN A 1 88 ? -7.163 -4.731 9.292 1.00 80.50 88 ASN A C 1
ATOM 693 O O . ASN A 1 88 ? -6.710 -3.661 8.865 1.00 80.50 88 ASN A O 1
ATOM 697 N N . THR A 1 89 ? -8.454 -5.037 9.234 1.00 88.81 89 THR A N 1
ATOM 698 C CA . THR A 1 89 ? -9.434 -4.090 8.723 1.00 88.81 89 THR A CA 1
ATOM 699 C C . THR A 1 89 ? -9.621 -2.936 9.700 1.00 88.81 89 THR A C 1
ATOM 701 O O . THR A 1 89 ? -9.371 -3.048 10.912 1.00 88.81 89 THR A O 1
ATOM 704 N N . VAL A 1 90 ? -10.094 -1.814 9.170 1.00 89.12 90 VAL A N 1
ATOM 705 C CA . VAL A 1 90 ? -10.472 -0.645 9.962 1.00 89.12 90 VAL A CA 1
ATOM 706 C C . VAL A 1 90 ? -11.505 -1.021 11.016 1.00 89.12 90 VAL A C 1
ATOM 708 O O . VAL A 1 90 ? -11.335 -0.662 12.180 1.00 89.12 90 VAL A O 1
ATOM 711 N N . THR A 1 91 ? -12.484 -1.851 10.662 1.00 87.69 91 THR A N 1
ATOM 712 C CA . THR A 1 91 ? -13.495 -2.361 11.592 1.00 87.69 91 THR A CA 1
ATOM 713 C C . THR A 1 91 ? -12.864 -3.098 12.774 1.00 87.69 91 THR A C 1
ATOM 715 O O . THR A 1 91 ? -13.181 -2.809 13.927 1.00 87.69 91 THR A O 1
ATOM 718 N N . THR A 1 92 ? -11.905 -4.003 12.535 1.00 88.81 92 THR A N 1
ATOM 719 C CA . THR A 1 92 ? -11.212 -4.715 13.623 1.00 88.81 92 THR A CA 1
ATOM 720 C C . THR A 1 92 ? -10.451 -3.752 14.538 1.00 88.81 92 THR A C 1
ATOM 722 O O . THR A 1 92 ? -10.468 -3.911 15.763 1.00 88.81 92 THR A O 1
ATOM 725 N N . ARG A 1 93 ? -9.790 -2.730 13.978 1.00 90.00 93 ARG A N 1
ATOM 726 C CA . ARG A 1 93 ? -9.109 -1.695 14.770 1.00 90.00 93 ARG A CA 1
ATOM 727 C C . ARG A 1 93 ? -10.109 -0.864 15.576 1.00 90.00 93 ARG A C 1
ATOM 729 O O . ARG A 1 93 ? -9.879 -0.664 16.767 1.00 90.00 93 ARG A O 1
ATOM 736 N N . ASN A 1 94 ? -11.176 -0.379 14.948 1.00 90.75 94 ASN A N 1
ATOM 737 C CA . ASN A 1 94 ? -12.206 0.449 15.575 1.00 90.75 94 ASN A CA 1
ATOM 738 C C . ASN A 1 94 ? -12.862 -0.303 16.738 1.00 90.75 94 ASN A C 1
ATOM 740 O O . ASN A 1 94 ? -12.901 0.218 17.851 1.00 90.75 94 ASN A O 1
ATOM 744 N N . ASN A 1 95 ? -13.228 -1.571 16.533 1.00 90.12 95 ASN A N 1
ATOM 745 C CA . ASN A 1 95 ? -13.750 -2.435 17.591 1.00 90.12 95 ASN A CA 1
ATOM 746 C C . ASN A 1 95 ? -12.766 -2.553 18.758 1.00 90.12 95 ASN A C 1
ATOM 748 O O . ASN A 1 95 ? -13.146 -2.359 19.908 1.00 90.12 95 ASN A O 1
ATOM 752 N N . LYS A 1 96 ? -11.475 -2.777 18.479 1.00 90.25 96 LYS A N 1
ATOM 753 C CA . LYS A 1 96 ? -10.444 -2.847 19.524 1.00 90.25 96 LYS A CA 1
ATOM 754 C C . LYS A 1 96 ? -10.292 -1.526 20.284 1.00 90.25 96 LYS A C 1
ATOM 756 O O . LYS A 1 96 ? -10.159 -1.550 21.507 1.00 90.25 96 LYS A O 1
ATOM 761 N N . THR A 1 97 ? -10.310 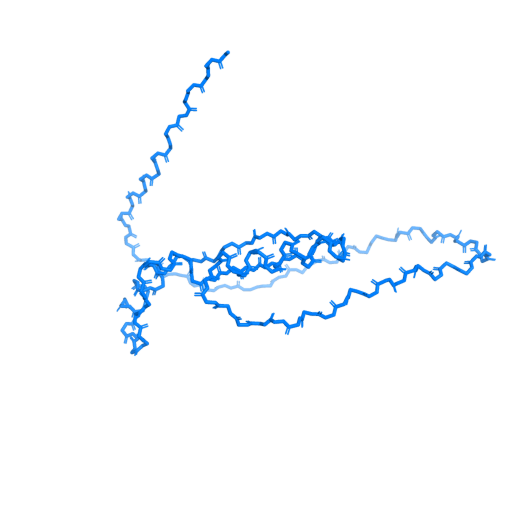-0.389 19.587 1.00 89.44 97 THR A N 1
ATOM 762 C CA . THR A 1 97 ? -10.272 0.960 20.181 1.00 89.44 97 THR A CA 1
ATOM 763 C C . THR A 1 97 ? -11.447 1.162 21.139 1.00 89.44 97 THR A C 1
ATOM 765 O O . THR A 1 97 ? -11.227 1.566 22.282 1.00 89.44 97 THR A O 1
ATOM 768 N N . CYS A 1 98 ? -12.661 0.795 20.714 1.00 88.69 98 CYS A N 1
ATOM 769 C CA . CYS A 1 98 ? -13.871 0.843 21.534 1.00 88.69 98 CYS A CA 1
ATOM 770 C C . CYS A 1 98 ? -13.774 -0.079 22.758 1.00 88.69 98 CYS A C 1
ATOM 772 O O . CYS A 1 98 ? -13.964 0.376 23.883 1.00 88.69 98 CYS A O 1
ATOM 774 N N . SER A 1 99 ? -13.411 -1.354 22.570 1.00 89.50 99 SER A N 1
ATOM 775 C CA . SER A 1 99 ? -13.325 -2.340 23.659 1.00 89.50 99 SER A CA 1
ATOM 776 C C . SER A 1 99 ? -12.250 -2.010 24.696 1.00 89.50 99 SER A C 1
ATOM 778 O O . SER A 1 99 ? -12.396 -2.359 25.862 1.00 89.50 99 SER A O 1
ATOM 780 N N . THR A 1 100 ? -11.167 -1.342 24.292 1.00 90.50 100 THR A N 1
ATOM 781 C CA . THR A 1 100 ? -10.098 -0.908 25.210 1.00 90.50 100 THR A CA 1
ATOM 782 C C . THR A 1 100 ? -10.350 0.466 25.838 1.00 90.50 100 THR A C 1
ATOM 784 O O . THR A 1 100 ? -9.541 0.908 26.652 1.00 90.50 100 THR A O 1
ATOM 787 N N . GLY A 1 101 ? -11.441 1.155 25.480 1.00 87.62 101 GLY A N 1
ATOM 788 C CA . GLY A 1 101 ? -11.753 2.501 25.975 1.00 87.62 101 GLY A CA 1
ATOM 789 C C . GLY A 1 101 ? -10.743 3.568 25.535 1.00 87.62 101 GLY A C 1
ATOM 790 O O . GLY A 1 101 ? -10.548 4.571 26.224 1.00 87.62 101 GLY A O 1
ATOM 791 N N . SER A 1 102 ? -10.047 3.351 24.416 1.00 90.38 102 SER A N 1
ATOM 792 C CA . SER A 1 102 ? -9.025 4.278 23.936 1.00 90.38 102 SER A CA 1
ATOM 793 C C . SER A 1 102 ? -9.657 5.535 23.331 1.00 90.38 102 SER A C 1
ATOM 795 O O . SER A 1 102 ? -10.618 5.457 22.576 1.00 90.38 102 SER A O 1
ATOM 797 N N . LYS A 1 103 ? -9.070 6.707 23.605 1.00 90.94 103 LYS A N 1
ATOM 798 C CA . LYS A 1 103 ? -9.525 8.011 23.078 1.00 90.94 103 LYS A CA 1
ATOM 799 C C . LYS A 1 103 ? -9.073 8.295 21.638 1.00 90.94 103 LYS A C 1
ATOM 801 O O . LYS A 1 103 ? -9.166 9.430 21.178 1.00 90.94 103 LYS A O 1
ATOM 806 N N . LYS A 1 104 ? -8.493 7.307 20.950 1.00 87.50 104 LYS A N 1
ATOM 807 C CA . LYS A 1 104 ? -8.068 7.473 19.556 1.00 87.50 104 LYS A CA 1
ATOM 808 C C . LYS A 1 104 ? -9.309 7.629 18.669 1.00 87.50 104 LYS A C 1
ATOM 810 O O . LYS A 1 104 ? -10.291 6.932 18.914 1.00 87.50 104 LYS A O 1
ATOM 815 N N . PRO A 1 105 ? -9.270 8.502 17.649 1.00 88.62 105 PRO A N 1
ATOM 816 C CA . PRO A 1 105 ? -10.392 8.651 16.738 1.00 88.62 105 PRO A CA 1
ATOM 817 C C . PRO A 1 105 ? -10.651 7.336 15.999 1.00 88.62 105 PRO A C 1
ATOM 819 O O . PRO A 1 105 ? -9.714 6.592 15.676 1.00 88.62 105 PRO A O 1
ATOM 822 N N . LEU A 1 106 ? -11.930 7.068 15.751 1.00 88.56 106 LEU A N 1
ATOM 823 C CA . LEU A 1 106 ? -12.347 5.996 14.859 1.00 88.56 106 LEU A CA 1
ATOM 824 C C . LEU A 1 106 ? -12.000 6.393 13.429 1.00 88.56 106 LEU A C 1
ATOM 826 O O . LEU A 1 106 ? -12.086 7.566 13.063 1.00 88.56 106 LEU A O 1
ATOM 830 N N . LEU A 1 107 ? -11.558 5.414 12.651 1.00 87.69 107 LEU A N 1
ATOM 831 C CA . LEU A 1 107 ? -11.273 5.625 11.239 1.00 87.69 107 LEU A CA 1
ATOM 832 C C . LEU A 1 107 ? -12.537 5.371 10.411 1.00 87.69 107 LEU A C 1
ATOM 834 O O . LEU A 1 107 ? -13.367 4.574 10.852 1.00 87.69 107 LEU A O 1
ATOM 838 N N . PRO A 1 108 ? -12.675 6.009 9.240 1.00 86.81 108 PRO A N 1
ATOM 839 C CA . PRO A 1 108 ? -13.795 5.762 8.337 1.00 86.81 108 PRO A CA 1
ATOM 840 C C . PRO A 1 108 ? -13.820 4.300 7.873 1.00 86.81 108 PRO A C 1
ATOM 842 O O . PRO A 1 108 ? -12.774 3.745 7.522 1.00 86.81 108 PRO A O 1
ATOM 845 N N . ASP A 1 109 ? -14.995 3.672 7.875 1.00 83.12 109 ASP A N 1
ATOM 846 C CA . ASP A 1 109 ? -15.137 2.256 7.509 1.00 83.12 109 ASP A CA 1
ATOM 847 C C . ASP A 1 109 ? -14.865 2.012 6.010 1.00 83.12 109 ASP A C 1
ATOM 849 O O . ASP A 1 109 ? -14.494 0.905 5.624 1.00 83.12 109 ASP A O 1
ATOM 853 N N . GLU A 1 110 ? -14.945 3.054 5.175 1.00 83.88 110 GLU A N 1
ATOM 854 C CA . GLU A 1 110 ? -14.671 3.010 3.732 1.00 83.88 110 GLU A CA 1
ATOM 855 C C . GLU A 1 110 ? -13.206 2.701 3.405 1.00 83.88 110 GLU A C 1
ATOM 857 O O . GLU A 1 110 ? -12.885 2.318 2.285 1.00 83.88 110 GLU A O 1
ATOM 862 N N . TRP A 1 111 ? -12.291 2.873 4.361 1.00 80.88 111 TRP A N 1
ATOM 863 C CA . TRP A 1 111 ? -10.864 2.637 4.133 1.00 80.88 111 TRP A CA 1
ATOM 864 C C . TRP A 1 111 ? -10.506 1.145 4.071 1.00 80.88 111 TRP A C 1
ATOM 866 O O . TRP A 1 111 ? -9.379 0.828 3.688 1.00 80.88 111 TRP A O 1
ATOM 876 N N . GLU A 1 112 ? -11.450 0.253 4.415 1.00 84.06 112 GLU A N 1
ATOM 877 C CA . GLU A 1 112 ? -11.363 -1.216 4.455 1.00 84.06 112 GLU A CA 1
ATOM 878 C C . GLU A 1 112 ? -10.181 -1.747 5.282 1.00 84.06 112 GLU A C 1
ATOM 880 O O . GLU A 1 112 ? -10.360 -2.277 6.380 1.00 84.06 112 GLU A O 1
ATOM 885 N N . ASN A 1 113 ? -8.958 -1.581 4.779 1.00 85.56 113 ASN A N 1
ATOM 886 C CA . ASN A 1 113 ? -7.705 -1.988 5.393 1.00 85.56 113 ASN A CA 1
ATOM 887 C C . ASN A 1 113 ? -7.031 -0.811 6.103 1.00 85.56 113 ASN A C 1
ATOM 889 O O . ASN A 1 113 ? -6.820 0.253 5.526 1.00 85.56 113 ASN A O 1
ATOM 893 N N . TYR A 1 114 ? -6.585 -1.030 7.342 1.00 82.19 114 TYR A N 1
ATOM 894 C CA . TYR A 1 114 ? -5.843 -0.011 8.090 1.00 82.19 114 TYR A CA 1
ATOM 895 C C . TYR A 1 114 ? -4.435 0.249 7.519 1.00 82.19 114 TYR A C 1
ATOM 897 O O . TYR A 1 114 ? -3.846 1.304 7.749 1.00 82.19 114 TYR A O 1
ATOM 905 N N . GLY A 1 115 ? -3.873 -0.714 6.785 1.00 87.12 115 GLY A N 1
ATOM 906 C CA . GLY A 1 115 ? -2.582 -0.555 6.128 1.00 87.12 115 GLY A CA 1
ATOM 907 C C . GLY A 1 115 ? -2.235 -1.708 5.194 1.00 87.12 115 GLY A C 1
ATOM 908 O O . GLY A 1 115 ? -2.752 -2.820 5.328 1.00 87.12 115 GLY A O 1
ATOM 909 N N . LYS A 1 116 ? -1.314 -1.437 4.268 1.00 90.12 116 LYS A N 1
ATOM 910 C CA . LYS A 1 116 ? -0.689 -2.419 3.377 1.00 90.12 116 LYS A CA 1
ATOM 911 C C . LYS A 1 116 ? 0.826 -2.396 3.584 1.00 90.12 116 LYS A C 1
ATOM 913 O O . LYS A 1 116 ? 1.411 -1.352 3.856 1.00 90.12 116 LYS A O 1
ATOM 918 N N . THR A 1 117 ? 1.471 -3.547 3.454 1.00 91.25 117 THR A N 1
ATOM 919 C CA . THR A 1 117 ? 2.929 -3.683 3.466 1.00 91.25 117 THR A CA 1
ATOM 920 C C . THR A 1 117 ? 3.379 -4.292 2.149 1.00 91.25 117 THR A C 1
ATOM 922 O O . THR A 1 117 ? 2.964 -5.399 1.802 1.00 91.25 117 THR A O 1
ATOM 925 N N . PHE A 1 118 ? 4.241 -3.571 1.438 1.00 90.56 118 PHE A N 1
ATOM 926 C CA . PHE A 1 118 ? 4.863 -4.007 0.193 1.00 90.56 118 PHE A CA 1
ATOM 927 C C . PHE A 1 118 ? 6.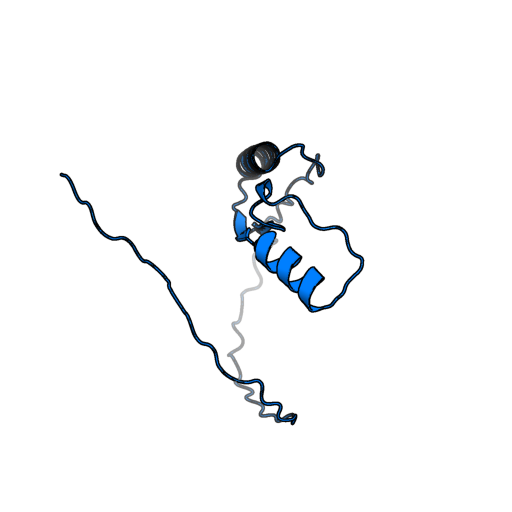257 -4.544 0.506 1.00 90.56 118 PHE A C 1
ATOM 929 O O . PHE A 1 118 ? 7.067 -3.856 1.123 1.00 90.56 118 PHE A O 1
ATOM 936 N N . ILE A 1 119 ? 6.525 -5.788 0.118 1.00 90.75 119 ILE A N 1
ATOM 937 C CA . ILE A 1 119 ? 7.798 -6.465 0.384 1.00 90.75 119 ILE A CA 1
ATOM 938 C C . ILE A 1 119 ? 8.440 -6.801 -0.958 1.00 90.75 119 ILE A C 1
ATOM 940 O O . ILE A 1 119 ? 7.853 -7.579 -1.714 1.00 90.75 119 ILE A O 1
ATOM 944 N N . CYS A 1 120 ? 9.615 -6.230 -1.248 1.00 89.94 120 CYS A N 1
ATOM 945 C CA . CYS A 1 120 ? 10.392 -6.610 -2.429 1.00 89.94 120 CYS A CA 1
ATOM 946 C C . CYS A 1 120 ? 10.855 -8.063 -2.287 1.00 89.94 120 CYS A C 1
ATOM 948 O O . CYS A 1 120 ? 11.307 -8.468 -1.214 1.00 89.94 120 CYS A O 1
ATOM 950 N N . THR A 1 121 ? 10.710 -8.854 -3.346 1.00 88.56 121 THR A N 1
ATOM 951 C CA . THR A 1 121 ? 11.085 -10.277 -3.345 1.00 88.56 121 THR A CA 1
ATOM 952 C C . THR A 1 121 ? 12.393 -10.573 -4.077 1.00 88.56 121 THR A C 1
ATOM 954 O O . THR A 1 121 ? 12.769 -11.743 -4.152 1.00 88.56 121 THR A O 1
ATOM 957 N N . HIS A 1 122 ? 13.072 -9.548 -4.600 1.00 70.81 122 HIS A N 1
ATOM 958 C CA . HIS A 1 122 ? 14.321 -9.647 -5.358 1.00 70.81 122 HIS A CA 1
ATOM 959 C C . HIS A 1 122 ? 15.342 -8.610 -4.901 1.00 70.81 122 HIS A C 1
ATOM 961 O O . HIS A 1 122 ? 14.909 -7.546 -4.398 1.00 70.81 122 HIS A O 1
#

Sequence (122 aa):
MKRQGIDEEWVDSAAGTCSNASSQPKQGRSGELDHPRSVQDESGNGQGLQVLAPPLERFEFESWEDLDGNVAEYTKRTYQSFRIRTNNTVTTRNNKTCSTGSKKPLLPDEWENYGKTFICTH

Secondary structure (DSSP, 8-state):
-----------------------------------------S---------PPPPPS----SSHHHHHHHHHHHHHHH---EEEEE--BHHHHHHHHHHTT--SPPPPGGG-BS-EEEEE--

Radius of gyration: 24.62 Å; chains: 1; bounding box: 60×40×54 Å

Foldseek 3Di:
DDDDDDDDDPDDDDDDDDDDDDDDDDDDDDDDDDDDDDPDDDDDPPPPPPDDQDDQPDDDDPAPVRVVVSVVVSCVVRVWDWDKDFDDFLVVVQVVCVVVVHPDDRDDNVNGTPDMDIDTPD

Organism: NCBI:txid29920

pLDDT: mean 71.55, std 21.49, range [35.06, 94.75]